Protein AF-A0A927Y6Y7-F1 (afdb_monomer_lite)

Foldseek 3Di:
DFLLVLLVVLQVCLVVVNLVSNVVSLVVQVVADADPLLAGPCVSNDVPVLLSLLSRLLSNQLCCAPPVVVPCLVSSLSNLVSLLVVCVVPPDLLSLLSNLSNLLSNLVSHDCPVVVSSVSSLVSNVVSLVVSLVPPPPVHQDDDDSSVSSLVSVVSCCVVVSDPCVVPVPRD

Secondary structure (DSSP, 8-state):
--HHHHHHHHHHHHHTT-GGGGHHHHHHHHHSPB-TTSSB-GGGT-SSHHHHHHHHHHHHHHHHHHHSTTTTHHHHHHHHHHHHHHHHHT--HHHHHHHHHHHHHHHHTS-TTSHHHHHHHHHHHHHHHHHHHHHHSSSS---SHHHHHHHHHHHHHHHTTSS-GGGTTTT-

Radius of gyration: 15.46 Å; chains: 1; bounding box: 44×32×42 Å

pLDDT: mean 95.16, std 5.12, range [65.56, 98.69]

Sequence (172 aa):
MELKEKLQKAFEAVQSRNAEAAKEAVDELKALPKTAEGVFDLSSVDSDVWAAAGLAYPVYVGYETVCNKKEGYPDLIAQMRAWNEMLKADYSFEKAAKAANMWIHTIEYMSPEIYEYYRELCDIFKANVRETLNKFYAEGKPEGAGAEMFKAAVLQACEADILLAEKYENRV

Structure (mmCIF, N/CA/C/O backbone):
data_AF-A0A927Y6Y7-F1
#
_entry.id   AF-A0A927Y6Y7-F1
#
loop_
_atom_site.group_PDB
_atom_site.id
_atom_site.type_symbol
_atom_site.label_atom_id
_atom_site.label_alt_id
_atom_site.label_comp_id
_atom_site.label_asym_id
_atom_site.label_entity_id
_atom_site.label_seq_id
_atom_site.pdbx_PDB_ins_code
_atom_site.Cartn_x
_atom_site.Cartn_y
_atom_site.Cartn_z
_atom_site.occupancy
_atom_site.B_iso_or_equiv
_atom_site.auth_seq_id
_atom_site.auth_comp_id
_atom_site.auth_asym_id
_atom_site.auth_atom_id
_atom_site.pdbx_PDB_model_num
ATOM 1 N N . MET A 1 1 ? -22.640 8.084 1.980 1.00 65.56 1 MET A N 1
ATOM 2 C CA . MET A 1 1 ? -21.248 8.282 1.537 1.00 65.56 1 MET A CA 1
ATOM 3 C C . MET A 1 1 ? -20.725 6.911 1.191 1.00 65.56 1 MET A C 1
ATOM 5 O O . MET A 1 1 ? -20.848 6.027 2.034 1.00 65.56 1 MET A O 1
ATOM 9 N N . GLU A 1 2 ? -20.283 6.715 -0.045 1.00 92.06 2 GLU A N 1
ATOM 10 C CA . GLU A 1 2 ? -19.739 5.425 -0.479 1.00 92.06 2 GLU A CA 1
ATOM 11 C C . GLU A 1 2 ? -18.420 5.141 0.256 1.00 92.06 2 GLU A C 1
ATOM 13 O O . GLU A 1 2 ? -17.722 6.072 0.669 1.00 92.06 2 GLU A O 1
ATOM 18 N N . LEU A 1 3 ? -18.069 3.863 0.441 1.00 95.94 3 LEU A N 1
ATOM 19 C CA . LEU A 1 3 ? -16.875 3.479 1.205 1.00 95.94 3 LEU A CA 1
ATOM 20 C C . LEU A 1 3 ? -15.589 4.074 0.605 1.00 95.94 3 LEU A C 1
ATOM 22 O O . LEU A 1 3 ? -14.695 4.477 1.343 1.00 95.94 3 LEU A O 1
ATOM 26 N N . LYS A 1 4 ? -15.520 4.229 -0.722 1.00 96.62 4 LYS A N 1
ATOM 27 C CA . LYS A 1 4 ? -14.401 4.899 -1.400 1.00 96.62 4 LYS A CA 1
ATOM 28 C C . LYS A 1 4 ? -14.190 6.335 -0.913 1.00 96.62 4 LYS A C 1
ATOM 30 O O . LYS A 1 4 ? -13.073 6.703 -0.561 1.00 96.62 4 LYS A O 1
ATOM 35 N N . GLU A 1 5 ? -15.255 7.130 -0.841 1.00 96.88 5 GLU A N 1
ATOM 36 C CA . GLU A 1 5 ? -15.191 8.520 -0.368 1.00 96.88 5 GLU A CA 1
ATOM 37 C C . GLU A 1 5 ? -14.820 8.589 1.122 1.00 96.88 5 GLU A C 1
ATOM 39 O O . GLU A 1 5 ? -14.086 9.485 1.543 1.00 96.88 5 GLU A O 1
ATOM 44 N N . LYS A 1 6 ? -15.298 7.626 1.926 1.00 97.25 6 LYS A N 1
ATOM 45 C CA . LYS A 1 6 ? -14.901 7.481 3.337 1.00 97.25 6 LYS A CA 1
ATOM 46 C C . LYS A 1 6 ? -13.409 7.205 3.466 1.00 97.25 6 LYS A C 1
ATOM 48 O O . LYS A 1 6 ? -12.747 7.878 4.249 1.00 97.25 6 LYS A O 1
ATOM 53 N N . LEU A 1 7 ? -12.880 6.262 2.688 1.00 97.94 7 LEU A N 1
ATOM 54 C CA . LEU A 1 7 ? -11.461 5.908 2.697 1.00 97.94 7 LEU A CA 1
ATOM 55 C C . LEU A 1 7 ? -10.575 7.065 2.221 1.00 97.94 7 LEU A C 1
ATOM 57 O O . LEU A 1 7 ? -9.533 7.294 2.819 1.00 97.94 7 LEU A O 1
ATOM 61 N N . GLN A 1 8 ? -10.998 7.840 1.220 1.00 97.56 8 GLN A N 1
ATOM 62 C CA . GLN A 1 8 ? -10.266 9.037 0.782 1.00 97.56 8 GLN A CA 1
ATOM 63 C C . GLN A 1 8 ? -10.150 10.075 1.905 1.00 97.56 8 GLN A C 1
ATOM 65 O O . GLN A 1 8 ? -9.046 10.485 2.255 1.00 97.56 8 GLN A O 1
ATOM 70 N N . LYS A 1 9 ? -11.273 10.433 2.539 1.00 97.69 9 LYS A N 1
ATOM 71 C CA . LYS A 1 9 ? -11.275 11.370 3.677 1.00 97.69 9 LYS A CA 1
ATOM 72 C C . LYS A 1 9 ? -10.489 10.831 4.870 1.00 97.69 9 LYS A C 1
ATOM 74 O O . LYS A 1 9 ? -9.790 11.578 5.546 1.00 97.69 9 LYS A O 1
ATOM 79 N N . ALA A 1 10 ? -10.601 9.532 5.138 1.00 98.00 10 ALA A N 1
ATOM 80 C CA . ALA A 1 10 ? -9.850 8.878 6.200 1.00 98.00 10 ALA A CA 1
ATOM 81 C C . ALA A 1 10 ? -8.341 8.893 5.919 1.00 98.00 10 ALA A C 1
ATOM 83 O O . ALA A 1 10 ? -7.559 9.074 6.848 1.00 98.00 10 ALA A O 1
ATOM 84 N N . PHE A 1 11 ? -7.926 8.754 4.659 1.00 97.50 11 PHE A N 1
ATOM 85 C CA . PHE A 1 11 ? -6.519 8.812 4.270 1.00 97.50 11 PHE A CA 1
ATOM 86 C C . PHE A 1 11 ? -5.928 10.206 4.509 1.00 97.50 11 PHE A C 1
ATOM 88 O O . PHE A 1 11 ? -4.893 10.325 5.162 1.00 97.50 11 PHE A O 1
ATOM 95 N N . GLU A 1 12 ? -6.644 11.260 4.106 1.00 97.38 12 GLU A N 1
ATOM 96 C CA . GLU A 1 12 ? -6.282 12.655 4.405 1.00 97.38 12 GLU A CA 1
ATOM 97 C C . GLU A 1 12 ? -6.206 12.922 5.922 1.00 97.38 12 GLU A C 1
ATOM 99 O O . GLU A 1 12 ? -5.322 13.637 6.410 1.00 97.38 12 GLU A O 1
ATOM 104 N N . ALA A 1 13 ? -7.117 12.326 6.696 1.00 97.00 13 ALA A N 1
ATOM 105 C CA . ALA A 1 13 ? -7.122 12.449 8.148 1.00 97.00 13 ALA A CA 1
ATOM 106 C C . ALA A 1 13 ? -5.920 11.745 8.800 1.00 97.00 13 ALA A C 1
ATOM 108 O O . ALA A 1 13 ? -5.282 12.325 9.680 1.00 97.00 13 ALA A O 1
ATOM 109 N N . VAL A 1 14 ? -5.565 10.538 8.342 1.00 96.31 14 VAL A N 1
ATOM 110 C CA . VAL A 1 14 ? -4.368 9.810 8.797 1.00 96.31 14 VAL A CA 1
ATOM 111 C C . VAL A 1 14 ? -3.095 10.599 8.471 1.00 96.31 14 VAL A C 1
ATOM 113 O O . VAL A 1 14 ? -2.267 10.795 9.362 1.00 96.31 14 VAL A O 1
ATOM 116 N N . GLN A 1 15 ? -2.985 11.157 7.260 1.00 93.94 15 GLN A N 1
ATOM 117 C CA . GLN A 1 15 ? -1.896 12.067 6.869 1.00 93.94 15 GLN A CA 1
ATOM 118 C C . GLN A 1 15 ? -1.779 13.279 7.804 1.00 93.94 15 GLN A C 1
ATOM 120 O O . GLN A 1 15 ? -0.683 13.687 8.190 1.00 93.94 15 GLN A O 1
ATOM 125 N N . SER A 1 16 ? -2.919 13.817 8.232 1.00 95.00 16 SER A N 1
ATOM 126 C CA . SER A 1 16 ? -3.006 14.965 9.141 1.00 95.00 16 SER A CA 1
ATOM 127 C C . SER A 1 16 ? -2.900 14.592 10.628 1.00 95.00 16 SER A C 1
ATOM 129 O O . SER A 1 16 ? -3.194 15.423 11.487 1.00 95.00 16 SER A O 1
ATOM 131 N N . ARG A 1 17 ? -2.472 13.360 10.952 1.00 93.50 17 ARG A N 1
ATOM 132 C CA . ARG A 1 17 ? -2.330 12.829 12.324 1.00 93.50 17 ARG A CA 1
ATOM 133 C C . ARG A 1 17 ? -3.632 12.817 13.137 1.00 93.50 17 ARG A C 1
ATOM 135 O O . ARG A 1 17 ? -3.598 12.950 14.356 1.00 93.50 17 ARG A O 1
ATOM 142 N N . ASN A 1 18 ? -4.767 12.639 12.467 1.00 96.06 18 ASN A N 1
ATOM 143 C CA . ASN A 1 18 ? -6.096 12.504 13.063 1.00 96.06 18 ASN A CA 1
ATOM 144 C C . ASN A 1 18 ? -6.687 11.128 12.713 1.00 96.06 18 ASN A C 1
ATOM 146 O O . ASN A 1 18 ? -7.690 11.014 12.005 1.00 96.06 18 ASN A O 1
ATOM 150 N N . ALA A 1 19 ? -6.015 10.064 13.155 1.00 95.06 19 ALA A N 1
ATOM 151 C CA . ALA A 1 19 ? -6.393 8.691 12.826 1.00 95.06 19 ALA A CA 1
ATOM 152 C C . ALA A 1 19 ? -7.742 8.282 13.448 1.00 95.06 19 ALA A C 1
ATOM 154 O O . ALA A 1 19 ? -8.412 7.387 12.937 1.00 95.06 19 ALA A O 1
ATOM 155 N N . GLU A 1 20 ? -8.196 8.966 14.500 1.00 96.25 20 GLU A N 1
ATOM 156 C CA . GLU A 1 20 ? -9.503 8.749 15.121 1.00 96.25 20 GLU A CA 1
ATOM 157 C C . GLU A 1 20 ? -10.651 8.990 14.131 1.00 96.25 20 GLU A C 1
ATOM 159 O O . GLU A 1 20 ? -11.651 8.269 14.150 1.00 96.25 20 GLU A O 1
ATOM 164 N N . ALA A 1 21 ? -10.492 9.956 13.220 1.00 96.69 21 ALA A N 1
ATOM 165 C CA . ALA A 1 21 ? -11.478 10.242 12.180 1.00 96.69 21 ALA A CA 1
ATOM 166 C C . ALA A 1 21 ? -11.596 9.119 11.131 1.00 96.69 21 ALA A C 1
ATOM 168 O O . ALA A 1 21 ? -12.593 9.058 10.413 1.00 96.69 21 ALA A O 1
ATOM 169 N N . ALA A 1 22 ? -10.625 8.201 11.063 1.00 97.19 22 ALA A N 1
ATOM 170 C CA . ALA A 1 22 ? -10.674 7.043 10.175 1.00 97.19 22 ALA A CA 1
ATOM 171 C C . ALA A 1 22 ? -11.533 5.888 10.717 1.00 97.19 22 ALA A C 1
ATOM 173 O O . ALA A 1 22 ? -11.797 4.938 9.978 1.00 97.19 22 ALA A O 1
ATOM 174 N N . LYS A 1 23 ? -11.987 5.952 11.979 1.00 97.12 23 LYS A N 1
ATOM 175 C CA . LYS A 1 23 ? -12.657 4.833 12.656 1.00 97.12 23 LYS A CA 1
ATOM 176 C C . LYS A 1 23 ? -13.813 4.233 11.853 1.00 97.12 23 LYS A C 1
ATOM 178 O O . LYS A 1 23 ? -13.849 3.024 11.661 1.00 97.12 23 LYS A O 1
ATOM 183 N N . GLU A 1 24 ? -14.742 5.067 11.389 1.00 97.44 24 GLU A N 1
ATOM 184 C CA . GLU A 1 24 ? -15.927 4.601 10.656 1.00 97.44 24 GLU A CA 1
ATOM 185 C C . GLU A 1 24 ? -15.536 3.888 9.352 1.00 97.44 24 GLU A C 1
ATOM 187 O O . GLU A 1 24 ? -16.041 2.807 9.058 1.00 97.44 24 GLU A O 1
ATOM 192 N N . ALA A 1 25 ? -14.584 4.455 8.605 1.00 97.94 25 ALA A N 1
ATOM 193 C CA . ALA A 1 25 ? -14.090 3.859 7.367 1.00 97.94 25 ALA A CA 1
ATOM 194 C C . ALA A 1 25 ? -13.402 2.507 7.621 1.00 97.94 25 ALA A C 1
ATOM 196 O O . ALA A 1 25 ? -13.565 1.575 6.837 1.00 97.94 25 ALA A O 1
ATOM 197 N N . VAL A 1 26 ? -12.660 2.384 8.727 1.00 98.00 26 VAL A N 1
ATOM 198 C CA . VAL A 1 26 ? -11.979 1.139 9.107 1.00 98.00 26 VAL A CA 1
ATOM 199 C C . VAL A 1 26 ? -12.953 0.076 9.604 1.00 98.00 26 VAL A C 1
ATOM 201 O O . VAL A 1 26 ? -12.781 -1.092 9.261 1.00 98.00 26 VAL A O 1
ATOM 204 N N . ASP A 1 27 ? -13.976 0.445 10.375 1.00 97.88 27 ASP A N 1
ATOM 205 C CA . ASP A 1 27 ? -15.007 -0.498 10.823 1.00 97.88 27 ASP A CA 1
ATOM 206 C C . ASP A 1 27 ? -15.761 -1.093 9.615 1.00 97.88 27 ASP A C 1
ATOM 208 O O . ASP A 1 27 ? -15.973 -2.305 9.557 1.00 97.88 27 ASP A O 1
ATOM 212 N N . GLU A 1 28 ? -16.087 -0.275 8.608 1.00 97.94 28 GLU A N 1
ATOM 213 C CA . GLU A 1 28 ? -16.696 -0.745 7.354 1.00 97.94 28 GLU A CA 1
ATOM 214 C C . GLU A 1 28 ? -15.737 -1.583 6.505 1.00 97.94 28 GLU A C 1
ATOM 216 O O . GLU A 1 28 ? -16.132 -2.630 5.993 1.00 97.94 28 GLU A O 1
ATOM 221 N N . LEU A 1 29 ? -14.467 -1.177 6.401 1.00 97.94 29 LEU A N 1
ATOM 222 C CA . LEU A 1 29 ? -13.436 -1.947 5.704 1.00 97.94 29 LEU A CA 1
ATOM 223 C C . LEU A 1 29 ? -13.260 -3.343 6.322 1.00 97.94 29 LEU A C 1
ATOM 225 O O . LEU A 1 29 ? -13.198 -4.334 5.600 1.00 97.94 29 LEU A O 1
ATOM 229 N N . LYS A 1 30 ? -13.221 -3.439 7.657 1.00 97.25 30 LYS A N 1
ATOM 230 C CA . LYS A 1 30 ? -13.116 -4.715 8.385 1.00 97.25 30 LYS A CA 1
ATOM 231 C C . LYS A 1 30 ? -14.346 -5.605 8.225 1.00 97.25 30 LYS A C 1
ATOM 233 O O . LYS A 1 30 ? -14.227 -6.816 8.392 1.00 97.25 30 LYS A O 1
ATOM 238 N N . ALA A 1 31 ? -15.506 -5.019 7.940 1.00 97.69 31 ALA A N 1
ATOM 239 C CA . ALA A 1 31 ? -16.741 -5.752 7.693 1.00 97.69 31 ALA A CA 1
ATOM 240 C C . ALA A 1 31 ? -16.832 -6.311 6.263 1.00 97.69 31 ALA A C 1
ATOM 242 O O . ALA A 1 31 ? -17.708 -7.138 5.997 1.00 97.69 31 ALA A O 1
ATOM 243 N N . LEU A 1 32 ? -15.950 -5.889 5.346 1.00 97.69 32 LEU A N 1
ATOM 244 C CA . LEU A 1 32 ? -15.893 -6.463 4.005 1.00 97.69 32 LEU A CA 1
ATOM 245 C C . LEU A 1 32 ? -15.528 -7.954 4.064 1.00 97.69 32 LEU A C 1
ATOM 247 O O . LEU A 1 32 ? -14.722 -8.369 4.906 1.00 97.69 32 LEU A O 1
ATOM 251 N N . PRO A 1 33 ? -16.073 -8.773 3.146 1.00 97.69 33 PRO A N 1
ATOM 252 C CA . PRO A 1 33 ? -15.624 -10.147 3.007 1.00 97.69 33 PRO A CA 1
ATOM 253 C C . PRO A 1 33 ? -14.148 -10.191 2.595 1.00 97.69 33 PRO A C 1
ATOM 255 O O . PRO A 1 33 ? -13.590 -9.226 2.067 1.00 97.69 33 PRO A O 1
ATOM 258 N N . LYS A 1 34 ? -13.511 -11.337 2.837 1.00 97.62 34 LYS A N 1
ATOM 259 C CA . LYS A 1 34 ? -12.173 -11.625 2.318 1.00 97.62 34 LYS A CA 1
ATOM 260 C C . LYS A 1 34 ? -12.282 -12.384 0.995 1.00 97.62 34 LYS A C 1
ATOM 262 O O . LYS A 1 34 ? -13.180 -13.213 0.842 1.00 97.62 34 LYS A O 1
ATOM 267 N N . THR A 1 35 ? -11.365 -12.135 0.064 1.00 97.50 35 THR A N 1
ATOM 268 C CA . THR A 1 35 ? -11.222 -12.950 -1.152 1.00 97.50 35 THR A CA 1
ATOM 269 C C . THR A 1 35 ? -10.676 -14.343 -0.811 1.00 97.50 35 THR A C 1
ATOM 271 O O . THR A 1 35 ? -10.311 -14.623 0.335 1.00 97.50 35 THR A O 1
ATOM 274 N N . ALA A 1 36 ? -10.576 -15.226 -1.809 1.00 96.06 36 ALA A N 1
ATOM 275 C CA . ALA A 1 36 ? -9.973 -16.550 -1.637 1.00 96.06 36 ALA A CA 1
ATOM 276 C C . ALA A 1 36 ? -8.492 -16.481 -1.206 1.00 96.06 36 ALA A C 1
ATOM 278 O O . ALA A 1 36 ? -8.011 -17.356 -0.490 1.00 96.06 36 ALA A O 1
ATOM 279 N N . GLU A 1 37 ? -7.789 -15.420 -1.601 1.00 96.62 37 GLU A N 1
ATOM 280 C CA . GLU A 1 37 ? -6.398 -15.124 -1.248 1.00 96.62 37 GLU A CA 1
ATOM 281 C C . GLU A 1 37 ? -6.263 -14.521 0.161 1.00 96.62 37 GLU A C 1
ATOM 283 O O . GLU A 1 37 ? -5.152 -14.377 0.667 1.00 96.62 37 GLU A O 1
ATOM 288 N N . GLY A 1 38 ? -7.381 -14.184 0.817 1.00 97.12 38 GLY A N 1
ATOM 289 C CA . GLY A 1 38 ? -7.406 -13.698 2.196 1.00 97.12 38 GLY A CA 1
ATOM 290 C C . GLY A 1 38 ? -7.248 -12.183 2.360 1.00 97.12 38 GLY A C 1
ATOM 291 O O . GLY A 1 38 ? -7.066 -11.718 3.485 1.00 97.12 38 GLY A O 1
ATOM 292 N N . VAL A 1 39 ? -7.339 -11.399 1.281 1.00 98.19 39 VAL A N 1
ATOM 293 C CA . VAL A 1 39 ? -7.345 -9.922 1.333 1.00 98.19 39 VAL A CA 1
ATOM 294 C C . VAL A 1 39 ? -8.768 -9.378 1.429 1.00 98.19 39 VAL A C 1
ATOM 296 O O . VAL A 1 39 ? -9.711 -10.095 1.109 1.00 98.19 39 VAL A O 1
ATOM 299 N N . PHE A 1 40 ? -8.957 -8.134 1.878 1.00 98.31 40 PHE A N 1
ATOM 300 C CA . PHE A 1 40 ? -10.269 -7.478 1.788 1.00 98.31 40 PHE A CA 1
ATOM 301 C C . PHE A 1 40 ? -10.776 -7.487 0.338 1.00 98.31 40 PHE A C 1
ATOM 303 O O . PHE A 1 40 ? -10.024 -7.174 -0.585 1.00 98.31 40 PHE A O 1
ATOM 310 N N . ASP A 1 41 ? -12.048 -7.826 0.133 1.00 97.81 41 ASP A N 1
ATOM 311 C CA . ASP A 1 41 ? -12.684 -7.728 -1.177 1.00 97.81 41 ASP A CA 1
ATOM 312 C C . ASP A 1 41 ? -13.023 -6.265 -1.485 1.00 97.81 41 ASP A C 1
ATOM 314 O O . ASP A 1 41 ? -14.061 -5.726 -1.093 1.00 97.81 41 ASP A O 1
ATOM 318 N N . LEU A 1 42 ? -12.104 -5.612 -2.190 1.00 97.88 42 LEU A N 1
ATOM 319 C CA . LEU A 1 42 ? -12.190 -4.196 -2.534 1.00 97.88 42 LEU A CA 1
ATOM 320 C C . LEU A 1 42 ? -12.936 -3.929 -3.850 1.00 97.88 42 LEU A C 1
ATOM 322 O O . LEU A 1 42 ? -12.983 -2.781 -4.287 1.00 97.88 42 LEU A O 1
ATOM 326 N N . SER A 1 43 ? -13.552 -4.944 -4.468 1.00 96.12 43 SER A N 1
ATOM 327 C CA . SER A 1 43 ? -14.283 -4.789 -5.738 1.00 96.12 43 SER A CA 1
ATOM 328 C C . SER A 1 43 ? -15.478 -3.831 -5.646 1.00 96.12 43 SER A C 1
ATOM 330 O O . SE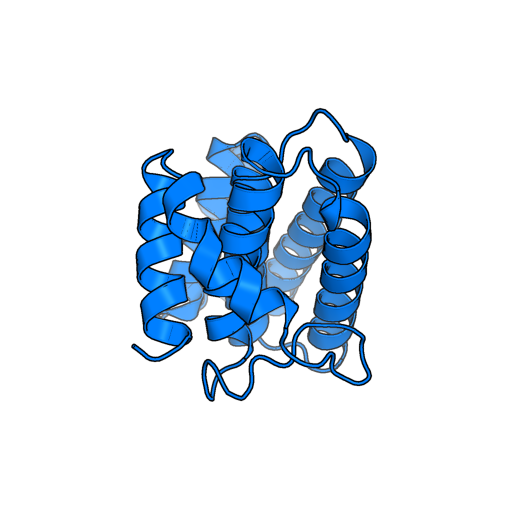R A 1 43 ? -15.871 -3.220 -6.639 1.00 96.12 43 SER A O 1
ATOM 332 N N . SER A 1 44 ? -16.038 -3.666 -4.443 1.00 93.44 44 SER A N 1
ATOM 333 C CA . SER A 1 44 ? -17.101 -2.696 -4.147 1.00 93.44 44 SER A CA 1
ATOM 334 C C . SER A 1 44 ? -16.592 -1.274 -3.876 1.00 93.44 44 SER A C 1
ATOM 336 O O . SER A 1 44 ? -17.384 -0.334 -3.871 1.00 93.44 44 SER A O 1
ATOM 338 N N . VAL A 1 45 ? -15.286 -1.106 -3.644 1.00 96.38 45 VAL A N 1
ATOM 339 C CA . VAL A 1 45 ? -14.651 0.194 -3.386 1.00 96.38 45 VAL A CA 1
ATOM 340 C C . VAL A 1 45 ? -14.225 0.835 -4.699 1.00 96.38 45 VAL A C 1
ATOM 342 O O . VAL A 1 45 ? -14.500 2.009 -4.928 1.00 96.38 45 VAL A O 1
ATOM 345 N N . ASP A 1 46 ? -13.559 0.076 -5.567 1.00 96.06 46 ASP A N 1
ATOM 346 C CA . ASP A 1 46 ? -13.194 0.516 -6.910 1.00 96.06 46 ASP A CA 1
ATOM 347 C C . ASP A 1 46 ? -13.117 -0.683 -7.862 1.00 96.06 46 ASP A C 1
ATOM 349 O O . ASP A 1 46 ? -12.714 -1.780 -7.477 1.00 96.06 46 ASP A O 1
ATOM 353 N N . SER A 1 47 ? -13.449 -0.445 -9.132 1.00 94.31 47 SER A N 1
ATOM 354 C CA . SER A 1 47 ? -13.180 -1.384 -10.224 1.00 94.31 47 SER A CA 1
ATOM 355 C C . SER A 1 47 ? -11.691 -1.734 -10.356 1.00 94.31 47 SER A C 1
ATOM 357 O O . SER A 1 47 ? -11.351 -2.849 -10.749 1.00 94.31 47 SER A O 1
ATOM 359 N N . ASP A 1 48 ? -10.803 -0.800 -10.007 1.00 96.00 48 ASP A N 1
ATOM 360 C CA . ASP A 1 48 ? -9.374 -1.030 -9.863 1.00 96.00 48 ASP A CA 1
ATOM 361 C C . ASP A 1 48 ? -9.032 -1.343 -8.403 1.00 96.00 48 ASP A C 1
ATOM 363 O O . ASP A 1 48 ? -8.758 -0.464 -7.579 1.00 96.00 48 ASP A O 1
ATOM 367 N N . VAL A 1 49 ? -9.009 -2.637 -8.095 1.00 97.12 49 VAL A N 1
ATOM 368 C CA . VAL A 1 49 ? -8.735 -3.138 -6.743 1.00 97.12 49 VAL A CA 1
ATOM 369 C C . VAL A 1 49 ? -7.361 -2.723 -6.206 1.00 97.12 49 VAL A C 1
ATOM 371 O O . VAL A 1 49 ? -7.209 -2.595 -4.994 1.00 97.12 49 VAL A O 1
ATOM 374 N N . TRP A 1 50 ? -6.369 -2.461 -7.066 1.00 97.75 50 TRP A N 1
ATOM 375 C CA . TRP A 1 50 ? -5.044 -1.999 -6.632 1.00 97.75 50 TRP A CA 1
ATOM 376 C C . TRP A 1 50 ? -5.072 -0.528 -6.218 1.00 97.75 50 TRP A C 1
ATOM 378 O O . TRP A 1 50 ? -4.429 -0.148 -5.239 1.00 97.75 50 TRP A O 1
ATOM 388 N N . ALA A 1 51 ? -5.847 0.297 -6.927 1.00 95.81 51 ALA A N 1
ATOM 389 C CA . ALA A 1 51 ? -6.082 1.682 -6.532 1.00 95.81 51 ALA A CA 1
ATOM 390 C C . ALA A 1 51 ? -6.873 1.758 -5.215 1.00 95.81 51 ALA A C 1
ATOM 392 O O . ALA A 1 51 ? -6.504 2.521 -4.322 1.00 95.81 51 ALA A O 1
ATOM 393 N N . ALA A 1 52 ? -7.904 0.919 -5.055 1.00 97.88 52 ALA A N 1
ATOM 394 C CA . ALA A 1 52 ? -8.637 0.808 -3.795 1.00 97.88 52 ALA A CA 1
ATOM 395 C C . ALA A 1 52 ? -7.727 0.376 -2.634 1.00 97.88 52 ALA A C 1
ATOM 397 O O . ALA A 1 52 ? -7.791 0.955 -1.549 1.00 97.88 52 ALA A O 1
ATOM 398 N N . ALA A 1 53 ? -6.842 -0.600 -2.861 1.00 98.38 53 ALA A N 1
ATOM 399 C CA . ALA A 1 53 ? -5.904 -1.077 -1.849 1.00 98.38 53 ALA A CA 1
ATOM 400 C C . ALA A 1 53 ? -4.923 0.021 -1.404 1.00 98.38 53 ALA A C 1
ATOM 402 O O . ALA A 1 53 ? -4.641 0.150 -0.211 1.00 98.38 53 ALA A O 1
ATOM 403 N N . GLY A 1 54 ? -4.490 0.874 -2.341 1.00 97.62 54 GLY A N 1
ATOM 404 C CA . GLY A 1 54 ? -3.674 2.058 -2.067 1.00 97.62 54 GLY A CA 1
ATOM 405 C C . GLY A 1 54 ? -4.322 3.081 -1.125 1.00 97.62 54 GLY A C 1
ATOM 406 O O . GLY A 1 54 ? -3.597 3.841 -0.494 1.00 97.62 54 GLY A O 1
ATOM 407 N N . LEU A 1 55 ? -5.652 3.075 -0.983 1.00 96.38 55 LEU A N 1
ATOM 408 C CA . LEU A 1 55 ? -6.375 3.865 0.022 1.00 96.38 55 LEU A CA 1
ATOM 409 C C . LEU A 1 55 ? -6.632 3.056 1.299 1.00 96.38 55 LEU A C 1
ATOM 411 O O . LEU A 1 55 ? -6.442 3.552 2.407 1.00 96.38 55 LEU A O 1
ATOM 415 N N . ALA A 1 56 ? -7.067 1.805 1.149 1.00 98.38 56 ALA A N 1
ATOM 416 C CA . ALA A 1 56 ? -7.566 0.989 2.249 1.00 98.38 56 ALA A CA 1
ATOM 417 C C . ALA A 1 56 ? -6.490 0.651 3.291 1.00 98.38 56 ALA A C 1
ATOM 419 O O . ALA A 1 56 ? -6.724 0.811 4.489 1.00 98.38 56 ALA A O 1
ATOM 420 N N . TYR A 1 57 ? -5.311 0.192 2.863 1.00 98.50 57 TYR A N 1
ATOM 421 C CA . TYR A 1 57 ? -4.295 -0.311 3.794 1.00 98.50 57 TYR A CA 1
ATOM 422 C C . TYR A 1 57 ? -3.573 0.772 4.600 1.00 98.50 57 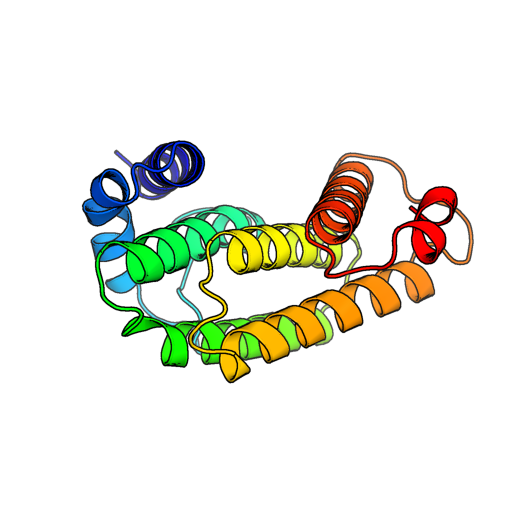TYR A C 1
ATOM 424 O O . TYR A 1 57 ? -3.424 0.572 5.808 1.00 98.50 57 TYR A O 1
ATOM 432 N N . PRO A 1 58 ? -3.195 1.926 4.019 1.00 98.12 58 PRO A N 1
ATOM 433 C CA . PRO A 1 58 ? -2.644 3.029 4.802 1.00 98.12 58 PRO A CA 1
ATOM 434 C C . PRO A 1 58 ? -3.630 3.559 5.853 1.00 98.12 58 PRO A C 1
ATOM 436 O O . PRO A 1 58 ? -3.248 3.811 6.994 1.00 98.12 58 PRO A O 1
ATOM 439 N N . VAL A 1 59 ? -4.918 3.655 5.498 1.00 98.44 59 VAL A N 1
ATOM 440 C CA . VAL A 1 59 ? -5.990 4.031 6.434 1.00 98.44 59 VAL A CA 1
ATOM 441 C C . VAL A 1 59 ? -6.128 3.004 7.551 1.00 98.44 59 VAL A C 1
ATOM 443 O O . VAL A 1 59 ? -6.166 3.361 8.731 1.00 98.44 59 VAL A O 1
ATOM 446 N N . TYR A 1 60 ? -6.174 1.723 7.183 1.00 98.50 60 TYR A N 1
ATOM 447 C CA . TYR A 1 60 ? -6.307 0.629 8.131 1.00 98.50 60 TYR A CA 1
ATOM 448 C C . TYR A 1 60 ? -5.158 0.616 9.140 1.00 98.50 60 TYR A C 1
ATOM 450 O O . TYR A 1 60 ? -5.403 0.642 10.346 1.00 98.50 60 TYR A O 1
ATOM 458 N N . VAL A 1 61 ? -3.908 0.631 8.668 1.00 97.50 61 VAL A N 1
ATOM 459 C CA . VAL A 1 61 ? -2.748 0.577 9.560 1.00 97.50 61 VAL A CA 1
ATOM 460 C C . VAL A 1 61 ? -2.611 1.851 10.391 1.00 97.50 61 VAL A C 1
ATOM 462 O O . VAL A 1 61 ? -2.306 1.746 11.574 1.00 97.50 61 VAL A O 1
ATOM 465 N N . GLY A 1 62 ? -2.911 3.033 9.839 1.00 97.50 62 GLY A N 1
ATOM 466 C CA . GLY A 1 62 ? -2.882 4.288 10.593 1.00 97.50 62 GLY A CA 1
ATOM 467 C C . GLY A 1 62 ? -3.822 4.263 11.798 1.00 97.50 62 GLY A C 1
ATOM 468 O O . GLY A 1 62 ? -3.412 4.591 12.915 1.00 97.50 62 GLY A O 1
ATOM 469 N N . TYR A 1 63 ? -5.051 3.778 11.607 1.00 97.94 63 TYR A N 1
ATOM 470 C CA . TYR A 1 63 ? -5.987 3.557 12.710 1.00 97.94 63 TYR A CA 1
ATOM 471 C C . TYR A 1 63 ? -5.498 2.479 13.686 1.00 97.94 63 TYR A C 1
ATOM 473 O O . TYR A 1 63 ? -5.551 2.682 14.899 1.00 97.94 63 TYR A O 1
ATOM 481 N N . GLU A 1 64 ? -4.998 1.338 13.198 1.00 96.81 64 GLU A N 1
ATOM 482 C CA . GLU A 1 64 ? -4.490 0.273 14.075 1.00 96.81 64 GLU A CA 1
ATOM 483 C C . GLU A 1 64 ? -3.344 0.759 14.967 1.00 96.81 64 GLU A C 1
ATOM 485 O O . GLU A 1 64 ? -3.319 0.468 16.166 1.00 96.81 64 GLU A O 1
ATOM 490 N N . THR A 1 65 ? -2.422 1.533 14.395 1.00 95.00 65 THR A N 1
ATOM 491 C CA . THR A 1 65 ? -1.257 2.087 15.082 1.00 95.00 65 THR A CA 1
ATOM 492 C C . THR A 1 65 ? -1.651 3.035 16.207 1.00 95.00 65 THR A C 1
ATOM 494 O O . THR A 1 65 ? -1.112 2.920 17.310 1.00 95.00 65 THR A O 1
ATOM 497 N N . VAL A 1 66 ? -2.568 3.968 15.933 1.00 95.44 66 VAL A N 1
ATOM 498 C CA . VAL A 1 66 ? -2.902 5.067 16.851 1.00 95.44 66 VAL A CA 1
ATOM 499 C C . VAL A 1 66 ? -4.037 4.690 17.803 1.00 95.44 66 VAL A C 1
ATOM 501 O O . VAL A 1 66 ? -3.957 4.951 19.001 1.00 95.44 66 VAL A O 1
ATOM 504 N N . CYS A 1 67 ? -5.088 4.050 17.293 1.00 95.38 67 CYS A N 1
ATOM 505 C CA . CYS A 1 67 ? -6.359 3.908 18.001 1.00 95.38 67 CYS A CA 1
ATOM 506 C C . CYS A 1 67 ? -6.623 2.489 18.519 1.00 95.38 67 CYS A C 1
ATOM 508 O O . CYS A 1 67 ? -7.369 2.334 19.485 1.00 95.38 67 CYS A O 1
ATOM 510 N N . ASN A 1 68 ? -6.031 1.453 17.910 1.00 94.50 68 ASN A N 1
ATOM 511 C CA . ASN A 1 68 ? -6.384 0.054 18.195 1.00 94.50 68 ASN A CA 1
ATOM 512 C C . ASN A 1 68 ? -5.208 -0.821 18.655 1.00 9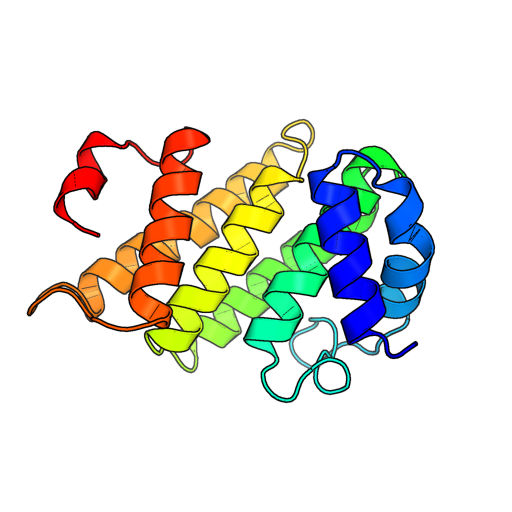4.50 68 ASN A C 1
ATOM 514 O O . ASN A 1 68 ? -5.227 -2.039 18.498 1.00 94.50 68 ASN A O 1
ATOM 518 N N . LYS A 1 69 ? -4.165 -0.207 19.230 1.00 93.06 69 LYS A N 1
ATOM 519 C CA . LYS A 1 69 ? -3.030 -0.912 19.860 1.00 93.06 69 LYS A CA 1
ATOM 520 C C . LYS A 1 69 ? -2.380 -1.983 18.968 1.00 93.06 69 LYS A C 1
ATOM 522 O O . LYS A 1 69 ? -1.787 -2.924 19.489 1.00 93.06 69 LYS A O 1
ATOM 527 N N . LYS A 1 70 ? -2.435 -1.808 17.642 1.00 94.50 70 LYS A N 1
ATOM 528 C CA . LYS A 1 70 ? -1.803 -2.683 16.642 1.00 94.50 70 LYS A CA 1
ATOM 529 C C . LYS A 1 70 ? -2.384 -4.107 16.586 1.00 94.50 70 LYS A C 1
ATOM 531 O O . LYS A 1 70 ? -1.739 -4.998 16.037 1.00 94.50 70 LYS A O 1
ATOM 536 N N . GLU A 1 71 ? -3.587 -4.342 17.118 1.00 93.81 71 GLU A N 1
ATOM 537 C CA . GLU A 1 71 ? -4.211 -5.679 17.140 1.00 93.81 71 GLU A CA 1
ATOM 538 C C . GLU A 1 71 ? -4.412 -6.268 15.735 1.00 93.81 71 GLU A C 1
ATOM 540 O O . GLU A 1 71 ? -4.348 -7.482 15.555 1.00 93.81 71 GLU A O 1
ATOM 545 N N . GLY A 1 72 ? -4.605 -5.415 14.726 1.00 94.94 72 GLY A N 1
ATOM 546 C CA . GLY A 1 72 ? -4.761 -5.807 13.329 1.00 94.94 72 GLY A CA 1
ATOM 547 C C . GLY A 1 72 ? -3.466 -6.127 12.576 1.00 94.94 72 GLY A C 1
ATOM 548 O O . GLY A 1 72 ? -3.537 -6.618 11.453 1.00 94.94 72 GLY A O 1
ATOM 549 N N . TYR A 1 73 ? -2.281 -5.879 13.145 1.00 95.38 73 TYR A N 1
ATOM 550 C CA . TYR A 1 73 ? -1.012 -6.069 12.425 1.00 95.38 73 TYR A CA 1
ATOM 551 C C . TYR A 1 73 ? -0.768 -7.509 11.927 1.00 95.38 73 TYR A C 1
ATOM 553 O O . TYR A 1 73 ? -0.286 -7.654 10.802 1.00 95.38 73 TYR A O 1
ATOM 561 N N . PRO A 1 74 ? -1.104 -8.577 12.684 1.00 95.62 74 PRO A N 1
ATOM 562 C CA . PRO A 1 74 ? -0.949 -9.943 12.188 1.00 95.62 74 PRO A CA 1
ATOM 563 C C . PRO A 1 74 ? -1.781 -10.223 10.924 1.00 95.62 74 PRO A C 1
ATOM 565 O O . PRO A 1 74 ? -1.277 -10.831 9.980 1.00 95.62 74 PRO A O 1
ATOM 568 N N . ASP A 1 75 ? -3.034 -9.750 10.875 1.00 96.88 75 ASP A N 1
ATOM 569 C CA . ASP A 1 75 ? -3.892 -9.877 9.686 1.00 96.88 75 ASP A CA 1
ATOM 570 C C . ASP A 1 75 ? -3.383 -8.990 8.543 1.00 96.88 75 ASP A C 1
ATOM 572 O O . ASP A 1 75 ? -3.299 -9.439 7.402 1.00 96.88 75 ASP A O 1
ATOM 576 N N . LEU A 1 76 ? -2.963 -7.755 8.846 1.00 97.31 76 LEU A N 1
ATOM 577 C CA . LEU A 1 76 ? -2.360 -6.843 7.874 1.00 97.31 76 LEU A CA 1
ATOM 578 C C . LEU A 1 76 ? -1.186 -7.506 7.147 1.00 97.31 76 LEU A C 1
ATOM 580 O O . LEU A 1 76 ? -1.171 -7.519 5.917 1.00 97.31 76 LEU A O 1
ATOM 584 N N . ILE A 1 77 ? -0.220 -8.081 7.873 1.00 97.50 77 ILE A N 1
ATOM 585 C CA . ILE A 1 77 ? 0.961 -8.667 7.231 1.00 97.50 77 ILE A CA 1
ATOM 586 C C . ILE A 1 77 ? 0.610 -9.919 6.415 1.00 97.50 77 ILE A C 1
ATOM 588 O O . ILE A 1 77 ? 1.171 -10.127 5.339 1.00 97.50 77 ILE A O 1
ATOM 592 N N . ALA A 1 78 ? -0.369 -10.717 6.860 1.00 98.19 78 ALA A N 1
ATOM 593 C CA . ALA A 1 78 ? -0.870 -11.853 6.092 1.00 98.19 78 ALA A CA 1
ATOM 594 C C . ALA A 1 78 ? -1.477 -11.391 4.758 1.00 98.19 78 ALA A C 1
ATOM 596 O O . ALA A 1 78 ? -1.182 -11.968 3.710 1.00 98.19 78 ALA A O 1
ATOM 597 N N . GLN A 1 79 ? -2.231 -10.291 4.777 1.00 98.62 79 GLN A N 1
ATOM 598 C CA . GLN A 1 79 ? -2.758 -9.668 3.566 1.00 98.62 79 GLN A CA 1
ATOM 599 C C . GLN A 1 79 ? -1.651 -9.092 2.674 1.00 98.62 79 GLN A C 1
ATOM 601 O O . GLN A 1 79 ? -1.719 -9.245 1.459 1.00 98.62 79 GLN A O 1
ATOM 606 N N . MET A 1 80 ? -0.604 -8.475 3.236 1.00 98.50 80 MET A N 1
ATOM 607 C CA . MET A 1 80 ? 0.526 -7.966 2.442 1.00 98.50 80 MET A CA 1
ATOM 608 C C . MET A 1 80 ? 1.257 -9.088 1.694 1.00 98.50 80 MET A C 1
ATOM 610 O O . MET A 1 80 ? 1.645 -8.904 0.538 1.00 98.50 80 MET A O 1
ATOM 614 N N . ARG A 1 81 ? 1.395 -10.270 2.312 1.00 98.62 81 ARG A N 1
ATOM 615 C CA . ARG A 1 81 ? 1.920 -11.473 1.643 1.00 98.62 81 ARG A CA 1
ATOM 616 C C . ARG A 1 81 ? 1.012 -11.915 0.498 1.00 98.62 81 ARG A C 1
ATOM 618 O O . ARG A 1 81 ? 1.509 -12.159 -0.596 1.00 98.62 81 ARG A O 1
ATOM 625 N N . ALA A 1 82 ? -0.299 -11.974 0.728 1.00 98.56 82 ALA A N 1
ATOM 626 C CA . ALA A 1 82 ? -1.265 -12.350 -0.301 1.00 98.56 82 ALA A CA 1
ATOM 627 C C . ALA A 1 82 ? -1.231 -11.386 -1.500 1.00 98.56 82 ALA A C 1
ATOM 629 O O . ALA A 1 82 ? -1.108 -11.837 -2.636 1.00 98.56 82 ALA A O 1
ATOM 630 N N . TRP A 1 83 ? -1.210 -10.069 -1.261 1.00 98.62 83 TRP A N 1
ATOM 631 C CA . TRP A 1 83 ? -1.029 -9.069 -2.320 1.00 98.62 83 TRP A CA 1
ATOM 632 C C . TRP A 1 83 ? 0.272 -9.261 -3.098 1.00 98.62 83 TRP A C 1
ATOM 634 O O . TRP A 1 83 ? 0.280 -9.127 -4.320 1.00 98.62 83 TRP A O 1
ATOM 644 N N . ASN A 1 84 ? 1.372 -9.595 -2.421 1.00 98.62 84 ASN A N 1
ATOM 645 C CA . ASN A 1 84 ? 2.644 -9.865 -3.086 1.00 98.62 84 ASN A CA 1
ATOM 646 C C . ASN A 1 84 ? 2.564 -11.096 -4.006 1.00 98.62 84 ASN A C 1
ATOM 648 O O . ASN A 1 84 ? 3.052 -11.055 -5.132 1.00 98.62 84 ASN A O 1
ATOM 652 N N . GLU A 1 85 ? 1.916 -12.177 -3.571 1.00 98.50 85 GLU A N 1
ATOM 653 C CA . GLU A 1 85 ? 1.717 -13.361 -4.417 1.00 98.50 85 GLU A CA 1
ATOM 654 C C . GLU A 1 85 ? 0.771 -13.076 -5.593 1.00 98.50 85 GLU A C 1
ATOM 656 O O . GLU A 1 85 ? 1.060 -13.472 -6.724 1.00 98.50 85 GLU A O 1
ATOM 661 N N . MET A 1 86 ? -0.296 -12.301 -5.373 1.00 98.00 86 MET A N 1
ATOM 662 C CA . MET A 1 86 ? -1.180 -11.826 -6.444 1.00 98.00 86 MET A CA 1
ATOM 663 C C . MET A 1 86 ? -0.429 -10.965 -7.470 1.00 98.00 86 MET A C 1
ATOM 665 O O . MET A 1 86 ? -0.647 -11.115 -8.672 1.00 98.00 86 MET A O 1
ATOM 669 N N . LEU A 1 87 ? 0.479 -10.089 -7.017 1.00 98.50 87 LEU A N 1
ATOM 670 C CA . LEU A 1 87 ? 1.328 -9.291 -7.903 1.00 98.50 87 LEU A CA 1
ATOM 671 C C . LEU A 1 87 ? 2.248 -10.184 -8.742 1.00 98.50 87 LEU A C 1
ATOM 673 O O . LEU A 1 87 ? 2.376 -9.972 -9.943 1.00 98.50 87 LEU A O 1
ATOM 677 N N . LYS A 1 88 ? 2.887 -11.187 -8.129 1.00 97.94 88 LYS A N 1
ATOM 678 C CA . LYS A 1 88 ? 3.789 -12.116 -8.830 1.00 97.94 88 LYS A CA 1
ATOM 679 C C . LYS A 1 88 ? 3.068 -12.969 -9.869 1.00 97.94 88 LYS A C 1
ATOM 681 O O . LYS A 1 88 ? 3.656 -13.265 -10.907 1.00 97.94 88 LYS A O 1
ATOM 686 N N . ALA A 1 89 ? 1.825 -13.364 -9.595 1.00 97.38 89 ALA A N 1
ATOM 687 C CA . ALA A 1 89 ? 1.028 -14.187 -10.499 1.00 97.38 89 ALA A CA 1
ATOM 688 C C . ALA A 1 89 ? 0.663 -13.464 -11.809 1.00 97.38 89 ALA A C 1
ATOM 690 O O . ALA A 1 89 ? 0.559 -14.111 -12.848 1.00 97.38 89 ALA A O 1
ATOM 691 N N . ASP A 1 90 ? 0.501 -12.139 -11.773 1.00 95.75 90 ASP A N 1
ATOM 692 C CA . ASP A 1 90 ? 0.177 -11.315 -12.943 1.00 95.75 90 ASP A CA 1
ATOM 693 C C . ASP A 1 90 ? 0.920 -9.970 -12.888 1.00 95.75 90 ASP A C 1
ATOM 695 O O . ASP A 1 90 ? 0.348 -8.901 -12.641 1.00 95.75 90 ASP A O 1
ATOM 699 N N . TYR A 1 91 ? 2.242 -10.056 -13.052 1.00 97.50 91 TYR A N 1
ATOM 700 C CA . TYR A 1 91 ? 3.162 -8.944 -12.833 1.00 97.50 91 TYR A CA 1
ATOM 701 C C . TYR A 1 91 ? 3.178 -7.978 -14.022 1.00 97.50 91 TYR A C 1
ATOM 703 O O . TYR A 1 91 ? 3.752 -8.271 -15.073 1.00 97.50 91 TYR A O 1
ATOM 711 N N . SER A 1 92 ? 2.621 -6.783 -13.832 1.00 97.12 92 SER A N 1
ATOM 712 C CA . SER A 1 92 ? 2.686 -5.674 -14.788 1.00 97.12 92 SER A CA 1
ATOM 713 C C . SER A 1 92 ? 3.251 -4.417 -14.132 1.00 97.12 92 SER A C 1
ATOM 715 O O . SER A 1 92 ? 3.195 -4.270 -12.910 1.00 97.12 92 SER A O 1
ATOM 717 N N . PHE A 1 93 ? 3.782 -3.493 -14.938 1.00 97.25 93 PHE A N 1
ATOM 718 C CA . PHE A 1 93 ? 4.349 -2.244 -14.421 1.00 97.25 93 PHE A CA 1
ATOM 719 C C . PHE A 1 93 ? 3.321 -1.432 -13.625 1.00 97.25 93 PHE A C 1
ATOM 721 O O . PHE A 1 93 ? 3.603 -0.993 -12.516 1.00 97.25 93 PHE A O 1
ATOM 728 N N . GLU A 1 94 ? 2.103 -1.310 -14.154 1.00 97.25 94 GLU A N 1
ATOM 729 C CA . GLU A 1 94 ? 1.017 -0.562 -13.519 1.00 97.25 94 GLU A CA 1
ATOM 730 C C . GLU A 1 94 ? 0.645 -1.135 -12.142 1.00 97.25 94 GLU A C 1
ATOM 732 O O . GLU A 1 94 ? 0.486 -0.395 -11.171 1.00 97.25 94 GLU A O 1
ATOM 737 N N . LYS A 1 95 ? 0.551 -2.467 -12.029 1.00 98.25 95 LYS A N 1
ATOM 738 C CA . LYS A 1 95 ? 0.277 -3.130 -10.746 1.00 98.25 95 LYS A CA 1
ATOM 739 C C . LYS A 1 95 ? 1.453 -2.993 -9.787 1.00 98.25 95 LYS A C 1
ATOM 741 O O . LYS A 1 95 ? 1.241 -2.715 -8.613 1.00 98.25 95 LYS A O 1
ATOM 746 N N . ALA A 1 96 ? 2.683 -3.129 -10.281 1.00 98.38 96 ALA A N 1
ATOM 747 C CA . ALA A 1 96 ? 3.887 -2.978 -9.472 1.00 98.38 9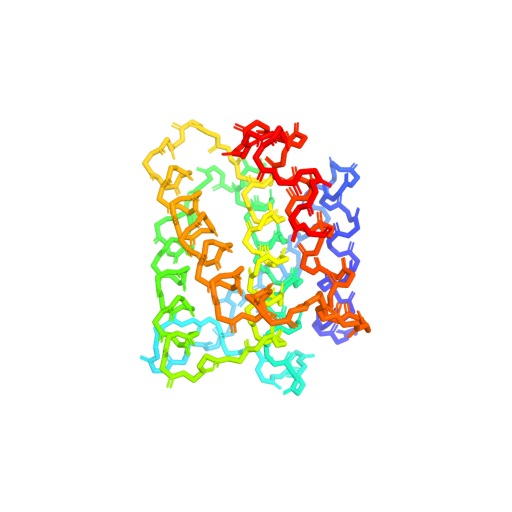6 ALA A CA 1
ATOM 748 C C . ALA A 1 96 ? 4.042 -1.551 -8.915 1.00 98.38 96 ALA A C 1
ATOM 750 O O . ALA A 1 96 ? 4.429 -1.393 -7.755 1.00 98.38 96 ALA A O 1
ATOM 751 N N . ALA A 1 97 ? 3.682 -0.527 -9.698 1.00 98.50 97 ALA A N 1
ATOM 752 C CA . ALA A 1 97 ? 3.648 0.869 -9.269 1.00 98.50 97 ALA A CA 1
ATOM 753 C C . ALA A 1 97 ? 2.601 1.109 -8.171 1.00 98.50 97 ALA A C 1
ATOM 755 O O . ALA A 1 97 ? 2.925 1.655 -7.116 1.00 98.50 97 ALA A O 1
ATOM 756 N N . LYS A 1 98 ? 1.366 0.626 -8.368 1.00 98.62 98 LYS A N 1
ATOM 757 C CA . LYS A 1 98 ? 0.296 0.724 -7.360 1.00 98.62 98 LYS A CA 1
ATOM 758 C C . LYS A 1 98 ? 0.623 -0.044 -6.084 1.00 98.62 98 LYS A C 1
ATOM 760 O O . LYS A 1 98 ? 0.385 0.465 -4.992 1.00 98.62 98 LYS A O 1
ATOM 765 N N . ALA A 1 99 ? 1.220 -1.229 -6.206 1.00 98.69 99 ALA A N 1
ATOM 766 C CA . ALA A 1 99 ? 1.686 -2.014 -5.069 1.00 98.69 99 ALA A CA 1
ATOM 767 C C . ALA A 1 99 ? 2.787 -1.279 -4.290 1.00 98.69 99 ALA A C 1
ATOM 769 O O . ALA A 1 99 ? 2.713 -1.193 -3.067 1.00 98.69 99 ALA A O 1
ATOM 770 N N . ALA A 1 100 ? 3.768 -0.685 -4.984 1.00 98.62 100 ALA A N 1
ATOM 771 C CA . ALA A 1 100 ? 4.798 0.136 -4.350 1.00 98.62 100 ALA A CA 1
ATOM 772 C C . ALA A 1 100 ? 4.182 1.313 -3.578 1.00 98.62 100 ALA A C 1
ATOM 774 O O . ALA A 1 100 ? 4.526 1.511 -2.415 1.00 98.62 100 ALA A O 1
ATOM 775 N N . ASN A 1 101 ? 3.233 2.028 -4.191 1.00 98.38 101 ASN A N 1
ATOM 776 C CA . ASN A 1 101 ? 2.510 3.135 -3.565 1.00 98.38 101 ASN A CA 1
ATOM 777 C C . ASN A 1 101 ? 1.695 2.697 -2.336 1.00 98.38 101 ASN A C 1
ATOM 779 O O . ASN A 1 101 ? 1.719 3.366 -1.307 1.00 98.38 101 ASN A O 1
ATOM 783 N N . MET A 1 102 ? 0.984 1.571 -2.421 1.00 98.62 102 MET A N 1
ATOM 784 C CA . MET A 1 102 ? 0.241 1.007 -1.293 1.00 98.62 102 MET A CA 1
ATOM 785 C C . MET A 1 102 ? 1.179 0.647 -0.137 1.00 98.62 102 MET A C 1
ATOM 787 O O . MET A 1 102 ? 0.923 1.018 1.009 1.00 98.62 102 MET A O 1
ATOM 791 N N . TRP A 1 103 ? 2.265 -0.072 -0.424 1.00 98.69 103 TRP A N 1
ATOM 792 C CA . TRP A 1 103 ? 3.177 -0.554 0.607 1.00 98.69 103 TRP A CA 1
ATOM 793 C C . TRP A 1 103 ? 3.947 0.573 1.281 1.00 98.69 103 TRP A C 1
ATOM 795 O O . TRP A 1 103 ? 4.015 0.557 2.504 1.00 98.69 103 TRP A O 1
ATOM 805 N N . ILE A 1 104 ? 4.471 1.564 0.551 1.00 98.31 104 ILE A N 1
ATOM 806 C CA . ILE A 1 104 ? 5.222 2.656 1.191 1.00 98.31 104 ILE A CA 1
ATOM 807 C C . ILE A 1 104 ? 4.345 3.481 2.139 1.00 98.31 104 ILE A C 1
ATOM 809 O O . ILE A 1 104 ? 4.736 3.698 3.283 1.00 98.31 104 ILE A O 1
ATOM 813 N N . HIS A 1 105 ? 3.123 3.831 1.728 1.00 97.88 105 HIS A N 1
ATOM 814 C CA . HIS A 1 105 ? 2.182 4.533 2.603 1.00 97.88 105 HIS A CA 1
ATOM 815 C C . HIS A 1 105 ? 1.754 3.667 3.791 1.00 97.88 105 HIS A C 1
ATOM 817 O O . HIS A 1 105 ? 1.588 4.165 4.898 1.00 97.88 105 HIS A O 1
ATOM 823 N N . THR A 1 106 ? 1.607 2.354 3.596 1.00 97.81 106 THR A N 1
ATOM 824 C CA . THR A 1 106 ? 1.319 1.442 4.712 1.00 97.81 106 THR A CA 1
ATOM 825 C C . THR A 1 106 ? 2.494 1.398 5.695 1.00 97.81 106 THR A C 1
ATOM 827 O O . THR A 1 106 ? 2.277 1.453 6.900 1.00 97.81 106 THR A O 1
ATOM 830 N N . ILE A 1 107 ? 3.739 1.348 5.207 1.00 97.19 107 ILE A N 1
ATOM 831 C CA . ILE A 1 107 ? 4.941 1.364 6.053 1.00 97.19 107 ILE A CA 1
ATOM 832 C C . ILE A 1 107 ? 5.028 2.669 6.855 1.00 97.19 107 ILE A C 1
ATOM 834 O O . ILE A 1 107 ? 5.333 2.616 8.044 1.00 97.19 107 ILE A O 1
ATOM 838 N N . GLU A 1 108 ? 4.738 3.815 6.236 1.00 94.75 108 GLU A N 1
ATOM 839 C CA . GLU A 1 108 ? 4.831 5.138 6.869 1.00 94.75 108 GLU A CA 1
ATOM 840 C C . GLU A 1 108 ? 3.931 5.277 8.106 1.00 94.75 108 GLU A C 1
ATOM 842 O O . GLU A 1 108 ? 4.344 5.844 9.118 1.00 94.75 108 GLU A O 1
ATOM 847 N N . TYR A 1 109 ? 2.718 4.720 8.058 1.00 94.31 109 TYR A N 1
ATOM 848 C CA . TYR A 1 109 ? 1.777 4.768 9.184 1.00 94.31 109 TYR A CA 1
ATOM 849 C C . TYR A 1 109 ? 1.880 3.566 10.122 1.00 94.31 109 TYR A C 1
ATOM 851 O O . TYR A 1 109 ? 1.116 3.463 11.090 1.00 94.31 109 TYR A O 1
ATOM 859 N N . MET A 1 110 ? 2.813 2.652 9.864 1.00 92.62 110 MET A N 1
ATOM 860 C CA . MET A 1 110 ? 3.070 1.525 10.741 1.00 92.62 110 MET A CA 1
ATOM 861 C C . MET A 1 110 ? 4.128 1.880 11.783 1.00 92.62 110 MET A C 1
ATOM 863 O O . MET A 1 110 ? 5.138 2.520 11.506 1.00 92.62 110 MET A O 1
ATOM 867 N N . SER A 1 111 ? 3.915 1.434 13.016 1.00 84.88 111 SER A N 1
ATOM 868 C CA . SER A 1 111 ? 4.887 1.630 14.083 1.00 84.88 111 SER A CA 1
ATOM 869 C C . SER A 1 111 ? 6.003 0.581 14.002 1.00 84.88 111 SER A C 1
ATOM 871 O O . SER A 1 111 ? 5.708 -0.615 13.901 1.00 84.88 111 SER A O 1
ATOM 873 N N . PRO A 1 112 ? 7.277 0.985 14.153 1.00 79.06 112 PRO A N 1
ATOM 874 C CA . PRO A 1 112 ? 8.405 0.059 14.200 1.00 79.06 112 PRO A CA 1
ATOM 875 C C . PRO A 1 112 ? 8.483 -0.741 15.514 1.00 79.06 112 PRO A C 1
ATOM 877 O O . PRO A 1 112 ? 9.338 -1.615 15.634 1.00 79.06 112 PRO A O 1
ATOM 880 N N . GLU A 1 113 ? 7.610 -0.477 16.499 1.00 79.88 113 GLU A N 1
ATOM 881 C CA . GLU A 1 113 ? 7.576 -1.204 17.782 1.00 79.88 113 GLU A CA 1
ATOM 882 C C . GLU A 1 113 ? 7.333 -2.706 17.601 1.00 79.88 113 GLU A C 1
ATOM 884 O O . GLU A 1 113 ? 7.857 -3.512 18.368 1.00 79.88 113 GLU A O 1
ATOM 889 N N . ILE A 1 114 ? 6.584 -3.092 16.562 1.00 79.81 114 ILE A N 1
ATOM 890 C CA . ILE A 1 114 ? 6.464 -4.491 16.148 1.00 79.81 114 ILE A CA 1
ATOM 891 C C . ILE A 1 114 ? 7.378 -4.705 14.944 1.00 79.81 114 ILE A C 1
ATOM 893 O O . ILE A 1 114 ? 6.944 -4.814 13.795 1.00 79.81 114 ILE A O 1
ATOM 897 N N . TYR A 1 115 ? 8.676 -4.717 15.243 1.00 80.50 115 TYR A N 1
ATOM 898 C CA . TYR A 1 115 ? 9.745 -4.679 14.249 1.00 80.50 115 TYR A CA 1
ATOM 899 C C . TYR A 1 115 ? 9.656 -5.801 13.207 1.00 80.50 115 TYR A C 1
ATOM 901 O O . TYR A 1 115 ? 10.014 -5.581 12.055 1.00 80.50 115 TYR A O 1
ATOM 909 N N . GLU A 1 116 ? 9.159 -6.985 13.577 1.00 89.94 116 GLU A N 1
ATOM 910 C CA . GLU A 1 116 ? 9.025 -8.119 12.655 1.00 89.94 116 GLU A CA 1
ATOM 911 C C . GLU A 1 116 ? 8.094 -7.801 11.477 1.00 89.94 116 GLU A C 1
ATOM 913 O O . GLU A 1 116 ? 8.511 -7.919 10.325 1.00 89.94 116 GLU A O 1
ATOM 918 N N . TYR A 1 117 ? 6.883 -7.303 11.747 1.00 93.31 117 TYR A N 1
ATOM 919 C CA . TYR A 1 117 ? 5.929 -6.945 10.693 1.00 93.31 117 TYR A CA 1
ATOM 920 C C . TYR A 1 117 ? 6.411 -5.749 9.869 1.00 93.31 117 TYR A C 1
ATOM 922 O O . TYR A 1 117 ? 6.267 -5.738 8.647 1.00 93.31 117 TYR A O 1
ATOM 930 N N . TYR A 1 118 ? 7.034 -4.763 10.523 1.00 94.12 118 TYR A N 1
ATOM 931 C CA . TYR A 1 118 ? 7.631 -3.607 9.847 1.00 94.12 118 TYR A CA 1
ATOM 932 C C . TYR A 1 118 ? 8.726 -4.008 8.874 1.00 94.12 118 TYR A C 1
ATOM 934 O O . TYR A 1 118 ? 8.691 -3.636 7.698 1.00 94.12 118 TYR A O 1
ATOM 942 N N . ARG A 1 119 ? 9.676 -4.810 9.346 1.00 95.31 119 ARG A N 1
ATOM 943 C CA . ARG A 1 119 ? 10.780 -5.289 8.529 1.00 95.31 119 ARG A CA 1
ATOM 944 C C . ARG A 1 119 ? 10.282 -6.124 7.358 1.00 95.31 119 ARG A C 1
ATOM 946 O O . ARG A 1 119 ? 10.752 -5.925 6.244 1.00 95.31 119 ARG A O 1
ATOM 953 N N . GLU A 1 120 ? 9.333 -7.020 7.595 1.00 96.81 120 GLU A N 1
ATOM 954 C CA . GLU A 1 120 ? 8.805 -7.871 6.538 1.00 96.81 120 GLU A CA 1
ATOM 955 C C . GLU A 1 120 ? 8.131 -7.062 5.423 1.00 96.81 120 GLU A C 1
ATOM 957 O O . GLU A 1 120 ? 8.406 -7.294 4.244 1.00 96.81 120 GLU A O 1
ATOM 962 N N . LEU A 1 121 ? 7.307 -6.068 5.768 1.00 97.62 121 LEU A N 1
ATOM 963 C CA . LEU A 1 121 ? 6.684 -5.214 4.759 1.00 97.62 121 LEU A CA 1
ATOM 964 C C . LEU A 1 121 ? 7.726 -4.386 3.992 1.00 97.62 121 LEU A C 1
ATOM 966 O O . LEU A 1 121 ? 7.625 -4.240 2.772 1.00 97.62 121 LEU A O 1
ATOM 970 N N . CYS A 1 122 ? 8.772 -3.911 4.675 1.00 97.62 122 CYS A N 1
ATOM 971 C CA . CYS A 1 122 ? 9.905 -3.259 4.020 1.00 97.62 122 CYS A CA 1
ATOM 972 C C . CYS A 1 122 ? 10.617 -4.197 3.036 1.00 97.62 122 CYS A C 1
ATOM 974 O O . CYS A 1 122 ? 11.011 -3.758 1.956 1.00 97.62 122 CYS A O 1
ATOM 976 N N . ASP A 1 123 ? 10.791 -5.473 3.382 1.00 98.38 123 ASP A N 1
ATOM 977 C CA . ASP A 1 123 ? 11.435 -6.463 2.517 1.00 98.38 123 ASP A CA 1
ATOM 978 C C . ASP A 1 123 ? 10.571 -6.781 1.282 1.00 98.38 123 ASP A C 1
ATOM 980 O O . ASP A 1 123 ? 11.104 -6.836 0.169 1.00 98.38 123 ASP A O 1
ATOM 984 N N . ILE A 1 124 ? 9.243 -6.885 1.441 1.00 98.56 124 ILE A N 1
ATOM 985 C CA . ILE A 1 124 ? 8.285 -7.006 0.325 1.00 98.56 124 ILE A CA 1
ATOM 986 C C . ILE A 1 124 ? 8.406 -5.801 -0.618 1.00 98.56 124 ILE A C 1
ATOM 988 O O . ILE A 1 124 ? 8.605 -5.970 -1.825 1.00 98.56 124 ILE A O 1
ATOM 992 N N . PHE A 1 125 ? 8.359 -4.584 -0.071 1.00 98.69 125 PHE A N 1
ATOM 993 C CA . PHE A 1 125 ? 8.493 -3.354 -0.847 1.00 98.69 125 PHE A CA 1
ATOM 994 C C . PHE A 1 125 ? 9.827 -3.301 -1.613 1.00 98.69 125 PHE A C 1
ATOM 996 O O . PHE A 1 125 ? 9.848 -3.077 -2.826 1.00 98.69 125 PHE A O 1
ATOM 1003 N N . LYS A 1 126 ? 10.950 -3.576 -0.935 1.00 98.62 126 LYS A N 1
ATOM 1004 C CA . LYS A 1 126 ? 12.297 -3.588 -1.537 1.00 98.62 126 LYS A CA 1
ATOM 1005 C C . LYS A 1 126 ? 12.418 -4.602 -2.668 1.00 98.62 126 LYS A C 1
ATOM 1007 O O . LYS A 1 126 ? 13.045 -4.305 -3.689 1.00 98.62 126 LYS A O 1
ATOM 1012 N N . ALA A 1 127 ? 11.844 -5.792 -2.491 1.00 98.44 127 ALA A N 1
ATOM 1013 C CA . ALA A 1 127 ? 11.838 -6.826 -3.517 1.00 98.44 127 ALA A CA 1
ATOM 1014 C C . ALA A 1 127 ? 11.097 -6.348 -4.772 1.00 98.44 127 ALA A C 1
ATOM 1016 O O . ALA A 1 127 ? 11.652 -6.438 -5.869 1.00 98.44 127 ALA A O 1
ATOM 1017 N N . 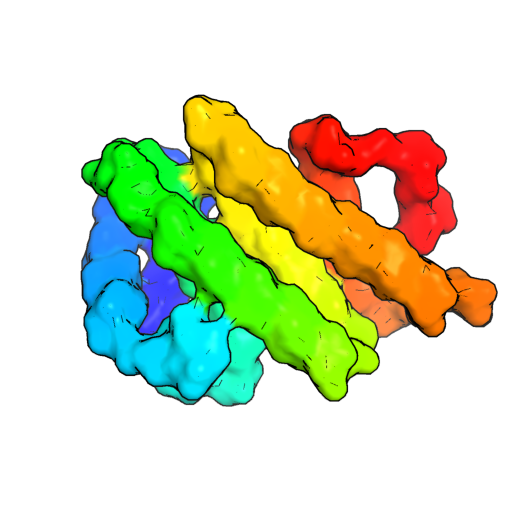ASN A 1 128 ? 9.915 -5.747 -4.607 1.00 98.56 128 ASN A N 1
ATOM 1018 C CA . ASN A 1 128 ? 9.153 -5.200 -5.725 1.00 98.56 128 ASN A CA 1
ATOM 1019 C C . ASN A 1 128 ? 9.878 -4.057 -6.440 1.00 98.56 128 ASN A C 1
ATOM 1021 O O . ASN A 1 128 ? 9.933 -4.055 -7.667 1.00 98.56 128 ASN A O 1
ATOM 1025 N N . VAL A 1 129 ? 10.488 -3.119 -5.706 1.00 98.19 129 VAL A N 1
ATOM 1026 C CA . VAL A 1 129 ? 11.272 -2.032 -6.319 1.00 98.19 129 VAL A CA 1
ATOM 1027 C C . VAL A 1 129 ? 12.400 -2.605 -7.177 1.00 98.19 129 VAL A C 1
ATOM 1029 O O . VAL A 1 129 ? 12.575 -2.208 -8.330 1.00 98.19 129 VAL A O 1
ATOM 1032 N N . ARG A 1 130 ? 13.149 -3.580 -6.648 1.00 96.94 130 ARG A N 1
ATOM 1033 C CA . ARG A 1 130 ? 14.235 -4.231 -7.389 1.00 96.94 130 ARG A CA 1
ATOM 1034 C C . ARG A 1 130 ? 13.726 -4.941 -8.643 1.00 96.94 130 ARG A C 1
ATOM 1036 O O . ARG A 1 130 ? 14.349 -4.819 -9.695 1.00 96.94 130 ARG A O 1
ATOM 1043 N N . GLU A 1 131 ? 12.637 -5.693 -8.532 1.00 97.25 131 GLU A N 1
ATOM 1044 C CA . GLU A 1 131 ? 12.061 -6.438 -9.652 1.00 97.25 131 GLU A CA 1
ATOM 1045 C C . GLU A 1 131 ? 11.500 -5.507 -10.733 1.00 97.25 131 GLU A C 1
ATOM 1047 O O . GLU A 1 131 ? 11.803 -5.698 -11.911 1.00 97.25 131 GLU A O 1
ATOM 1052 N N . THR A 1 132 ? 10.795 -4.446 -10.332 1.00 97.19 132 THR A N 1
ATOM 1053 C CA . THR A 1 132 ? 10.253 -3.420 -11.236 1.00 97.19 132 THR A CA 1
ATOM 1054 C C . THR A 1 132 ? 11.371 -2.761 -12.039 1.00 97.19 132 THR A C 1
ATOM 1056 O O . THR A 1 132 ? 11.302 -2.701 -13.266 1.00 97.19 132 THR A O 1
ATOM 1059 N N . L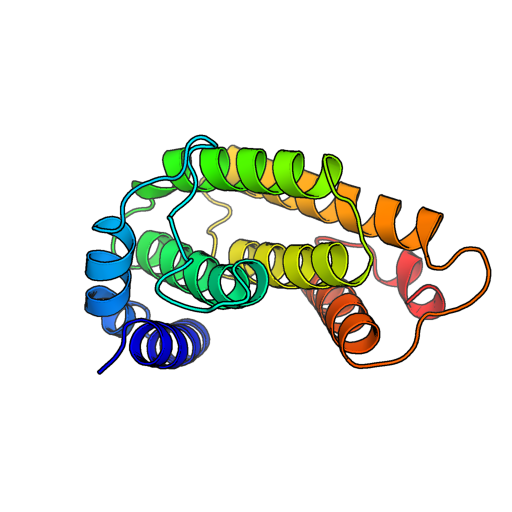EU A 1 133 ? 12.446 -2.327 -11.369 1.00 95.56 133 LEU A N 1
ATOM 1060 C CA . LEU A 1 133 ? 13.602 -1.723 -12.035 1.00 95.56 133 LEU A CA 1
ATOM 1061 C C . LEU A 1 133 ? 14.273 -2.693 -13.014 1.00 95.56 133 LEU A C 1
ATOM 1063 O O . LEU A 1 133 ? 14.662 -2.302 -14.110 1.00 95.56 133 LEU A O 1
ATOM 1067 N N . ASN A 1 134 ? 14.409 -3.964 -12.639 1.00 94.25 134 ASN A N 1
ATOM 1068 C CA . ASN A 1 134 ? 15.053 -4.954 -13.498 1.00 94.25 134 ASN A CA 1
ATOM 1069 C C . ASN A 1 134 ? 14.217 -5.297 -14.738 1.00 94.25 134 ASN A C 1
ATOM 1071 O O . ASN A 1 134 ? 14.792 -5.529 -15.795 1.00 94.25 134 ASN A O 1
ATOM 1075 N N . LYS A 1 135 ? 12.885 -5.352 -14.614 1.00 94.75 135 LYS A N 1
ATOM 1076 C CA . LYS A 1 135 ? 11.993 -5.727 -15.720 1.00 94.75 135 LYS A CA 1
ATOM 1077 C C . LYS A 1 135 ? 11.651 -4.561 -16.641 1.00 94.75 135 LYS A C 1
ATOM 1079 O O . LYS A 1 135 ? 11.551 -4.768 -17.843 1.00 94.75 135 LYS A O 1
ATOM 1084 N N . PHE A 1 136 ? 11.451 -3.364 -16.089 1.00 95.25 136 PHE A N 1
ATOM 1085 C CA . PHE A 1 136 ? 10.842 -2.253 -16.829 1.00 95.25 136 PHE A CA 1
ATOM 1086 C C . PHE A 1 136 ? 11.768 -1.061 -17.064 1.00 95.25 136 PHE A C 1
ATOM 1088 O O . PHE A 1 136 ? 11.464 -0.250 -17.927 1.00 95.25 136 PHE A O 1
ATOM 1095 N N . TYR A 1 137 ? 12.892 -0.954 -16.344 1.00 92.19 137 TYR A N 1
ATOM 1096 C CA . TYR A 1 137 ? 13.847 0.153 -16.510 1.00 92.19 137 TYR A CA 1
ATOM 1097 C C . TYR A 1 137 ? 15.132 -0.254 -17.250 1.00 92.19 137 TYR A C 1
ATOM 1099 O O . TYR A 1 137 ? 16.006 0.583 -17.471 1.00 92.19 137 TYR A O 1
ATOM 1107 N N . ALA A 1 138 ? 15.278 -1.529 -17.632 1.00 85.19 138 ALA A N 1
ATOM 1108 C CA . ALA A 1 138 ? 16.486 -2.036 -18.287 1.00 85.19 138 ALA A CA 1
ATOM 1109 C C . ALA A 1 138 ? 16.698 -1.468 -19.704 1.00 85.19 138 ALA A C 1
ATOM 1111 O O . ALA A 1 138 ? 17.839 -1.262 -20.110 1.00 85.19 138 ALA A O 1
ATOM 1112 N N . GLU A 1 139 ? 15.614 -1.198 -20.435 1.00 82.38 139 GLU A N 1
ATOM 1113 C CA . GLU A 1 139 ? 15.645 -0.734 -21.833 1.00 82.38 139 GLU A CA 1
ATOM 1114 C C . GLU A 1 139 ? 15.321 0.766 -21.984 1.00 82.38 139 GLU A C 1
ATOM 1116 O O . GLU A 1 139 ? 15.323 1.302 -23.090 1.00 82.38 139 GLU A O 1
ATOM 1121 N N . GLY A 1 140 ? 15.068 1.462 -20.873 1.00 84.94 140 GLY A N 1
ATOM 1122 C CA . GLY A 1 140 ? 14.663 2.868 -20.838 1.00 84.94 140 GLY A CA 1
ATOM 1123 C C . GLY A 1 140 ? 13.733 3.148 -19.660 1.00 84.94 140 GLY A C 1
ATOM 1124 O O . GLY A 1 140 ? 13.166 2.222 -19.089 1.00 84.94 140 GLY A O 1
ATOM 1125 N N . LYS A 1 141 ? 13.586 4.419 -19.267 1.00 88.00 141 LYS A N 1
ATOM 1126 C CA . LYS A 1 141 ? 12.652 4.798 -18.196 1.00 88.00 141 LYS A CA 1
ATOM 1127 C C . LYS A 1 141 ? 11.215 4.779 -18.738 1.00 88.00 141 LYS A C 1
ATOM 1129 O O . LYS A 1 141 ? 10.974 5.432 -19.753 1.00 88.00 141 LYS A O 1
ATOM 1134 N N . PRO A 1 142 ? 10.271 4.073 -18.091 1.00 91.38 142 PRO A N 1
ATOM 1135 C CA . PRO A 1 142 ? 8.852 4.200 -18.397 1.00 91.38 142 PRO A CA 1
ATOM 1136 C C . PRO A 1 142 ? 8.367 5.643 -18.209 1.00 91.38 142 PRO A C 1
ATOM 1138 O O . PRO A 1 142 ? 8.888 6.372 -17.367 1.00 91.38 142 PRO A O 1
ATOM 1141 N N . GLU A 1 143 ? 7.335 6.029 -18.954 1.00 92.62 143 GLU A N 1
ATOM 1142 C CA . GLU A 1 143 ? 6.677 7.334 -18.844 1.00 92.62 143 GLU A CA 1
ATOM 1143 C C . GLU A 1 143 ? 5.204 7.173 -18.436 1.00 92.62 143 GLU A C 1
ATOM 1145 O O . GLU A 1 143 ? 4.613 6.097 -18.559 1.00 92.62 143 GLU A O 1
ATOM 1150 N N . GLY A 1 144 ? 4.591 8.263 -17.970 1.00 94.56 144 GLY A N 1
ATOM 1151 C CA . GLY A 1 144 ? 3.172 8.321 -17.620 1.00 94.56 144 GLY A CA 1
ATOM 1152 C C . GLY A 1 144 ? 2.889 8.176 -16.124 1.00 94.56 144 GLY A C 1
ATOM 1153 O O . GLY A 1 144 ? 3.792 8.106 -15.293 1.00 94.56 144 GLY A O 1
ATOM 1154 N N . ALA A 1 145 ? 1.602 8.145 -15.773 1.00 94.62 145 ALA A N 1
ATOM 1155 C CA . ALA A 1 145 ? 1.152 8.230 -14.382 1.00 94.62 145 ALA A CA 1
ATOM 1156 C C . ALA A 1 145 ? 1.697 7.101 -13.487 1.00 94.62 145 ALA A C 1
ATOM 1158 O O . ALA A 1 145 ? 2.085 7.362 -12.350 1.00 94.62 145 ALA A O 1
ATOM 1159 N N . GLY A 1 146 ? 1.785 5.868 -14.001 1.00 95.38 146 GLY A N 1
ATOM 1160 C CA . GLY A 1 146 ? 2.381 4.746 -13.270 1.00 95.38 146 GLY A CA 1
ATOM 1161 C C . GLY A 1 146 ? 3.875 4.945 -12.983 1.00 95.38 146 GLY A C 1
ATOM 1162 O O . GLY A 1 146 ? 4.345 4.584 -11.906 1.00 95.38 146 GLY A O 1
ATOM 1163 N N . ALA A 1 147 ? 4.614 5.584 -13.897 1.00 96.06 147 ALA A N 1
ATOM 1164 C CA . ALA A 1 147 ? 6.030 5.887 -13.704 1.00 96.06 147 ALA A CA 1
ATOM 1165 C C . ALA A 1 147 ? 6.247 6.962 -12.637 1.00 96.06 147 ALA A C 1
ATOM 1167 O O . ALA A 1 147 ? 7.063 6.768 -11.738 1.00 96.06 147 ALA A O 1
ATOM 1168 N N . GLU A 1 148 ? 5.460 8.039 -12.676 1.00 96.94 148 GLU A N 1
ATOM 1169 C CA . GLU A 1 148 ? 5.494 9.080 -11.644 1.00 96.94 148 GLU A CA 1
ATOM 1170 C C . GLU A 1 148 ? 5.099 8.527 -10.268 1.00 96.94 148 GLU A C 1
ATOM 1172 O O . GLU A 1 148 ? 5.755 8.821 -9.272 1.00 96.94 148 GLU A O 1
ATOM 1177 N N . MET A 1 149 ? 4.086 7.655 -10.208 1.00 97.38 149 MET A N 1
ATOM 1178 C CA . MET A 1 149 ? 3.677 6.983 -8.971 1.00 97.38 149 MET A CA 1
ATOM 1179 C C . MET A 1 149 ? 4.787 6.089 -8.408 1.00 97.38 149 MET A C 1
ATOM 1181 O O . MET A 1 149 ? 5.099 6.161 -7.220 1.00 97.38 149 MET A O 1
ATOM 1185 N N . PHE A 1 150 ? 5.404 5.252 -9.247 1.00 98.00 150 PHE A N 1
ATOM 1186 C CA . PHE A 1 150 ? 6.495 4.382 -8.812 1.00 98.00 150 PHE A CA 1
ATOM 1187 C C . PHE A 1 150 ? 7.703 5.194 -8.332 1.00 98.00 150 PHE A C 1
ATOM 1189 O O . PHE A 1 150 ? 8.268 4.903 -7.277 1.00 98.00 150 PHE A O 1
ATOM 1196 N N . LYS A 1 151 ? 8.069 6.246 -9.071 1.00 96.69 151 LYS A N 1
ATOM 1197 C CA . LYS A 1 151 ? 9.136 7.169 -8.687 1.00 96.69 151 LYS A CA 1
ATOM 1198 C C . LYS A 1 151 ? 8.842 7.838 -7.347 1.00 96.69 151 LYS A C 1
ATOM 1200 O O . LYS A 1 151 ? 9.715 7.835 -6.484 1.00 96.69 151 LYS A O 1
ATOM 1205 N N . ALA A 1 152 ? 7.628 8.353 -7.147 1.00 97.00 152 ALA A N 1
ATOM 1206 C CA . ALA A 1 152 ? 7.223 8.969 -5.885 1.00 97.00 152 ALA A CA 1
ATOM 1207 C C . ALA A 1 152 ? 7.361 7.985 -4.714 1.00 97.00 152 ALA A C 1
ATOM 1209 O O . ALA A 1 152 ? 7.981 8.318 -3.707 1.00 97.00 152 ALA A O 1
ATOM 1210 N N . ALA A 1 153 ? 6.899 6.742 -4.886 1.00 98.06 153 ALA A N 1
ATOM 1211 C CA . ALA A 1 153 ? 7.023 5.708 -3.864 1.00 98.06 153 ALA A CA 1
ATOM 1212 C C . ALA A 1 153 ? 8.489 5.375 -3.522 1.00 98.06 153 ALA A C 1
ATOM 1214 O O . ALA A 1 153 ? 8.829 5.169 -2.357 1.00 98.06 153 ALA A O 1
ATOM 1215 N N . VAL A 1 154 ? 9.377 5.335 -4.522 1.00 98.00 154 VAL A N 1
ATOM 1216 C CA . VAL A 1 154 ? 10.816 5.110 -4.302 1.00 98.00 154 VAL A CA 1
ATOM 1217 C C . VAL A 1 154 ? 11.461 6.288 -3.573 1.00 98.00 154 VAL A C 1
ATOM 1219 O O . VAL A 1 154 ? 12.228 6.057 -2.641 1.00 98.00 154 VAL A O 1
ATOM 1222 N N . LEU A 1 155 ? 11.137 7.528 -3.950 1.00 96.50 155 LEU A N 1
ATOM 1223 C CA . LEU A 1 155 ? 11.667 8.725 -3.290 1.00 96.50 155 LEU A CA 1
ATOM 1224 C C . LEU A 1 155 ? 11.202 8.821 -1.833 1.00 96.50 155 LEU A C 1
ATOM 1226 O O . LEU A 1 155 ? 12.028 9.019 -0.948 1.00 96.50 155 LEU A O 1
ATOM 1230 N N . GLN A 1 156 ? 9.924 8.564 -1.565 1.00 96.25 156 GLN A N 1
ATOM 1231 C CA . GLN A 1 156 ? 9.377 8.521 -0.207 1.00 96.25 156 GLN A CA 1
ATOM 1232 C C . GLN A 1 156 ? 10.044 7.430 0.644 1.00 96.25 156 GLN A C 1
ATOM 1234 O O . GLN A 1 156 ? 10.358 7.641 1.813 1.00 96.25 156 GLN A O 1
ATOM 1239 N N . ALA A 1 157 ? 10.360 6.274 0.055 1.00 97.06 157 ALA A N 1
ATOM 1240 C CA . ALA A 1 157 ? 11.130 5.240 0.743 1.00 97.06 157 ALA A CA 1
ATOM 1241 C C . ALA A 1 157 ? 12.593 5.631 1.005 1.00 97.06 157 ALA A C 1
ATOM 1243 O O . ALA A 1 157 ? 13.201 5.111 1.942 1.00 97.06 157 ALA A O 1
ATOM 1244 N N . CYS A 1 158 ? 13.172 6.518 0.195 1.00 96.44 158 CYS A N 1
ATOM 1245 C CA . CYS A 1 158 ? 14.476 7.108 0.476 1.00 96.44 158 CYS A CA 1
ATOM 1246 C C . CYS A 1 158 ? 14.404 8.119 1.624 1.00 96.44 158 CYS A C 1
ATOM 1248 O O . CYS A 1 158 ? 15.259 8.081 2.500 1.00 96.44 158 CYS A O 1
ATOM 1250 N N . GLU A 1 159 ? 13.375 8.967 1.657 1.00 95.00 159 GLU A N 1
ATOM 1251 C CA . GLU A 1 159 ? 13.142 9.918 2.755 1.00 95.00 159 GLU A CA 1
ATOM 1252 C C . GLU A 1 159 ? 12.899 9.214 4.098 1.00 95.00 159 GLU A C 1
ATOM 1254 O O . GLU A 1 159 ? 13.303 9.715 5.143 1.00 95.00 159 GLU A O 1
ATOM 1259 N N . ALA A 1 160 ? 12.287 8.028 4.067 1.00 92.56 160 ALA A N 1
ATOM 1260 C CA . ALA A 1 160 ? 12.040 7.196 5.242 1.00 92.56 160 ALA A CA 1
ATOM 1261 C C . ALA A 1 160 ? 13.223 6.283 5.642 1.00 92.56 160 ALA A C 1
ATOM 1263 O O . ALA A 1 160 ? 13.035 5.378 6.455 1.00 92.56 160 ALA A O 1
ATOM 1264 N N . ASP A 1 161 ? 14.414 6.446 5.047 1.00 93.06 161 ASP A N 1
ATOM 1265 C CA . ASP A 1 161 ? 15.610 5.607 5.270 1.00 93.06 161 ASP A CA 1
ATOM 1266 C C . ASP A 1 161 ? 15.400 4.092 5.017 1.00 93.06 161 ASP A C 1
ATOM 1268 O O . ASP A 1 161 ? 16.192 3.236 5.430 1.00 93.06 161 ASP A O 1
ATOM 1272 N N . ILE A 1 162 ? 14.347 3.722 4.280 1.00 95.00 162 ILE A N 1
ATOM 1273 C CA . ILE A 1 162 ? 14.075 2.335 3.873 1.00 95.00 162 ILE A CA 1
ATOM 1274 C C . ILE A 1 162 ? 14.997 1.960 2.708 1.00 95.00 162 ILE A C 1
ATOM 1276 O O . ILE A 1 162 ? 15.523 0.840 2.655 1.00 95.00 162 ILE A O 1
ATOM 1280 N N . LEU A 1 163 ? 15.205 2.893 1.777 1.00 96.56 163 LEU A N 1
ATOM 1281 C CA . LEU A 1 163 ? 16.090 2.772 0.622 1.00 96.56 163 LEU A CA 1
ATOM 1282 C C . LEU A 1 163 ? 17.239 3.783 0.699 1.00 96.56 163 LEU A C 1
ATOM 1284 O O . LEU A 1 163 ? 17.058 4.924 1.091 1.00 96.56 163 LEU A O 1
ATOM 1288 N N . LEU A 1 164 ? 18.423 3.390 0.227 1.00 93.62 164 LEU A N 1
ATOM 1289 C CA . LEU A 1 164 ? 19.563 4.305 0.119 1.00 93.62 164 LEU A CA 1
ATOM 1290 C C . LEU A 1 164 ? 19.402 5.206 -1.111 1.00 93.62 164 LEU A C 1
ATOM 1292 O O . LEU A 1 164 ? 19.508 4.701 -2.230 1.00 93.62 164 LEU A O 1
ATOM 1296 N N . ALA A 1 165 ? 19.194 6.510 -0.907 1.00 91.62 165 ALA A N 1
ATOM 1297 C CA . ALA A 1 165 ? 18.949 7.495 -1.970 1.00 91.62 165 ALA A CA 1
ATOM 1298 C C . ALA A 1 165 ? 19.961 7.418 -3.128 1.00 91.62 165 ALA A C 1
ATOM 1300 O O . ALA A 1 165 ? 19.570 7.328 -4.292 1.00 91.62 165 ALA A O 1
ATOM 1301 N N . GLU A 1 166 ? 21.253 7.310 -2.806 1.00 88.25 166 GLU A N 1
ATOM 1302 C CA . GLU A 1 166 ? 22.360 7.221 -3.773 1.00 88.25 166 GLU A CA 1
ATOM 1303 C C . GLU A 1 166 ? 22.199 6.075 -4.791 1.00 88.25 166 GLU A C 1
ATOM 1305 O O . GLU A 1 166 ? 22.696 6.145 -5.914 1.00 88.25 166 GLU A O 1
ATOM 1310 N N . LYS A 1 167 ? 21.491 4.996 -4.424 1.00 88.25 167 LYS A N 1
ATOM 1311 C CA . LYS A 1 167 ? 21.254 3.854 -5.319 1.00 88.25 167 LYS A CA 1
ATOM 1312 C C . LYS A 1 167 ? 20.136 4.099 -6.328 1.00 88.25 167 LYS A C 1
ATOM 1314 O O . LYS A 1 167 ? 20.061 3.346 -7.301 1.00 88.25 167 LYS A O 1
ATOM 1319 N N . TYR A 1 168 ? 19.266 5.081 -6.097 1.00 87.56 168 TYR A N 1
ATOM 1320 C CA . TYR A 1 168 ? 18.020 5.257 -6.847 1.00 87.56 168 TYR A CA 1
ATOM 1321 C C . TYR A 1 168 ? 17.874 6.625 -7.514 1.00 87.56 168 TYR A C 1
ATOM 1323 O O . TYR A 1 168 ? 17.147 6.701 -8.499 1.00 87.56 168 TYR A O 1
ATOM 1331 N N . GLU A 1 169 ? 18.618 7.648 -7.081 1.00 74.75 169 GLU A N 1
ATOM 1332 C CA . GLU A 1 169 ? 18.562 9.027 -7.604 1.00 74.75 169 GLU A CA 1
ATOM 1333 C C . GLU A 1 169 ? 18.617 9.113 -9.143 1.00 74.75 169 GLU A C 1
ATOM 1335 O O . GLU A 1 169 ? 17.921 9.918 -9.752 1.00 74.75 169 GLU A O 1
ATOM 1340 N N . ASN A 1 170 ? 19.374 8.218 -9.789 1.00 80.12 170 ASN A N 1
ATOM 1341 C CA . ASN A 1 170 ? 19.498 8.166 -11.250 1.00 80.12 170 ASN A CA 1
ATOM 1342 C C . ASN A 1 170 ? 18.722 7.014 -11.917 1.00 80.12 170 ASN A C 1
ATOM 1344 O O . ASN A 1 170 ? 18.695 6.925 -13.147 1.00 80.12 170 ASN A O 1
ATOM 1348 N N . ARG A 1 171 ? 18.097 6.120 -11.138 1.00 78.25 171 ARG A N 1
ATOM 1349 C CA . ARG A 1 171 ? 17.455 4.890 -11.643 1.00 78.25 171 ARG A CA 1
ATOM 1350 C C . ARG A 1 171 ? 15.951 5.008 -11.836 1.00 78.25 171 ARG A C 1
ATOM 1352 O O . ARG A 1 171 ? 15.431 4.270 -12.666 1.00 78.25 171 ARG A O 1
ATOM 1359 N N . VAL A 1 172 ? 15.289 5.897 -11.098 1.00 80.19 172 VAL A N 1
ATOM 1360 C CA . VAL A 1 172 ? 13.850 6.184 -11.233 1.00 80.19 172 VAL A CA 1
ATOM 1361 C C . VAL A 1 172 ? 13.573 7.529 -11.881 1.00 80.19 172 VAL A C 1
ATOM 1363 O O . VAL A 1 172 ? 14.529 8.318 -12.080 1.00 80.19 172 VAL A O 1
#